Protein AF-A0A7J8QQ88-F1 (afdb_monomer_lite)

InterPro domains:
  IPR008930 Terpenoid cyclases/protein prenyltransferase alpha-alpha toroid [SSF48239] (1-37)
  IPR018333 Squalene cyclase [PTHR11764] (1-37)

Organism: Gossypium raimondii (NCBI:txid29730)

Foldseek 3Di:
DVVCVVVVVCVVPCVVVVVVVVVVVVQQDPVRDGDDD

Radius of gyration: 12.02 Å; chains: 1; bounding box: 28×15×30 Å

Sequence (37 aa):
MLALIESGQADRDPTPLHRAAKVLLNSQLDNGDFPQQ

pLDDT: mean 96.49, std 2.9, range [81.75, 98.19]

Structure (mmCIF, N/CA/C/O backbone):
data_AF-A0A7J8QQ88-F1
#
_entry.id   AF-A0A7J8QQ88-F1
#
loop_
_atom_site.group_PDB
_atom_site.id
_atom_site.type_symbol
_atom_site.label_atom_id
_atom_site.label_alt_id
_atom_site.label_comp_id
_atom_site.label_asym_id
_atom_site.label_entity_id
_atom_site.label_seq_id
_atom_site.pdbx_PDB_ins_code
_atom_site.Cartn_x
_atom_site.Cartn_y
_atom_site.Cartn_z
_atom_site.occupancy
_atom_site.B_iso_or_equiv
_atom_site.auth_seq_id
_atom_site.auth_comp_id
_atom_site.auth_asym_id
_atom_site.auth_atom_id
_atom_site.pdbx_PDB_model_num
ATOM 1 N N . MET A 1 1 ? 1.829 -3.629 5.351 1.00 89.44 1 MET A N 1
ATOM 2 C CA . MET A 1 1 ? 0.464 -3.326 4.861 1.00 89.44 1 MET A CA 1
ATOM 3 C C . MET A 1 1 ? -0.529 -4.421 5.232 1.00 89.44 1 MET A C 1
ATOM 5 O O . MET A 1 1 ? -1.522 -4.089 5.853 1.00 89.44 1 MET A O 1
ATOM 9 N N . LEU A 1 2 ? -0.242 -5.699 4.948 1.00 95.62 2 LEU A N 1
ATOM 10 C CA . LEU A 1 2 ? -1.142 -6.825 5.262 1.00 95.62 2 LEU A CA 1
ATOM 11 C C . LEU A 1 2 ? -1.594 -6.878 6.731 1.00 95.62 2 LEU A C 1
ATOM 13 O O . LEU A 1 2 ? -2.789 -6.886 6.975 1.00 95.62 2 LEU A O 1
ATOM 17 N N . ALA A 1 3 ? -0.671 -6.778 7.693 1.00 97.06 3 ALA A N 1
ATOM 18 C CA . ALA A 1 3 ? -1.024 -6.764 9.119 1.00 97.06 3 ALA A CA 1
ATOM 19 C C . ALA A 1 3 ? -1.955 -5.599 9.519 1.00 97.06 3 ALA A C 1
ATOM 21 O O . ALA A 1 3 ? -2.778 -5.749 10.409 1.00 97.06 3 ALA A O 1
ATOM 22 N N . LEU A 1 4 ? -1.852 -4.443 8.847 1.00 96.06 4 LEU A N 1
ATOM 23 C CA . LEU A 1 4 ? -2.753 -3.308 9.078 1.00 96.06 4 LEU A CA 1
ATOM 24 C C . LEU A 1 4 ? -4.144 -3.575 8.486 1.00 96.06 4 LEU A C 1
ATOM 26 O O . LEU A 1 4 ? -5.150 -3.202 9.075 1.00 96.06 4 LEU A O 1
ATOM 30 N N . ILE A 1 5 ? -4.213 -4.224 7.322 1.00 96.88 5 ILE A N 1
ATOM 31 C CA . ILE A 1 5 ? -5.489 -4.637 6.725 1.00 96.88 5 ILE A CA 1
ATOM 32 C C . ILE A 1 5 ? -6.170 -5.660 7.640 1.00 96.88 5 ILE A C 1
ATOM 34 O O . ILE A 1 5 ? -7.332 -5.488 7.991 1.00 96.88 5 ILE A O 1
ATOM 38 N N . GLU A 1 6 ? -5.424 -6.674 8.079 1.00 97.75 6 GLU A N 1
ATOM 39 C CA . GLU A 1 6 ? -5.906 -7.720 8.982 1.00 97.75 6 GLU A CA 1
ATOM 40 C C . GLU A 1 6 ? -6.373 -7.157 10.331 1.00 97.75 6 GLU A C 1
ATOM 42 O O . GLU A 1 6 ? -7.391 -7.592 10.863 1.00 97.75 6 GLU A O 1
ATOM 47 N N . SER A 1 7 ? -5.698 -6.132 10.859 1.00 96.94 7 SER A N 1
ATOM 48 C CA . SER A 1 7 ? -6.096 -5.481 12.110 1.00 96.94 7 SER A CA 1
ATOM 49 C C . SER A 1 7 ? -7.265 -4.494 11.966 1.00 96.94 7 SER A C 1
ATOM 51 O O . SER A 1 7 ? -7.512 -3.724 12.895 1.00 96.94 7 SER A O 1
ATOM 53 N N . GLY A 1 8 ? -7.944 -4.439 10.814 1.00 96.81 8 GLY A N 1
ATOM 54 C CA . GLY A 1 8 ? -9.071 -3.525 10.586 1.00 96.81 8 GLY A CA 1
ATOM 55 C C . GLY A 1 8 ? -8.664 -2.049 10.548 1.00 96.81 8 GLY A C 1
ATOM 56 O O . GLY A 1 8 ? -9.464 -1.164 10.854 1.00 96.81 8 GLY A O 1
ATOM 57 N N . GLN A 1 9 ? -7.411 -1.749 10.187 1.00 97.50 9 GLN A N 1
ATOM 58 C CA . GLN A 1 9 ? -6.913 -0.372 10.168 1.00 97.50 9 GLN A CA 1
ATOM 59 C C . GLN A 1 9 ? -7.712 0.510 9.199 1.00 97.50 9 GLN A C 1
ATOM 61 O O . GLN A 1 9 ? -7.823 1.704 9.442 1.00 97.50 9 GLN A O 1
ATOM 66 N N . ALA A 1 10 ? -8.307 -0.064 8.148 1.00 96.62 10 ALA A N 1
ATOM 67 C CA . ALA A 1 10 ? -9.157 0.661 7.205 1.00 96.62 10 ALA A CA 1
ATOM 68 C C . ALA A 1 10 ? -10.345 1.363 7.886 1.00 96.62 10 ALA A C 1
ATOM 70 O O . ALA A 1 10 ? -10.622 2.517 7.569 1.00 96.62 10 ALA A O 1
ATOM 71 N N . ASP A 1 11 ? -10.984 0.699 8.852 1.00 97.38 11 ASP A N 1
ATOM 72 C CA . ASP A 1 11 ? -12.147 1.233 9.570 1.00 97.38 11 ASP A CA 1
ATOM 73 C C . ASP A 1 11 ? -11.742 2.187 10.702 1.00 97.38 11 ASP A C 1
ATOM 75 O O . ASP A 1 11 ? -12.487 3.099 11.057 1.00 97.38 11 ASP A O 1
ATOM 79 N N . ARG A 1 12 ? -10.550 1.986 11.280 1.00 96.94 12 ARG A N 1
ATOM 80 C CA . ARG A 1 12 ? -10.036 2.802 12.388 1.00 96.94 12 ARG A CA 1
ATOM 81 C C . ARG A 1 12 ? -9.389 4.105 11.922 1.00 96.94 12 ARG A C 1
ATOM 83 O O . ARG A 1 12 ? -9.684 5.167 12.461 1.00 96.94 12 ARG A O 1
ATOM 90 N N . ASP A 1 13 ? -8.447 4.005 10.993 1.00 97.62 13 ASP A N 1
ATOM 91 C CA . ASP A 1 13 ? -7.798 5.132 10.323 1.00 97.62 13 ASP A CA 1
ATOM 92 C C . ASP A 1 13 ? -7.165 4.633 9.012 1.00 97.62 13 ASP A C 1
ATOM 94 O O . ASP A 1 13 ? -6.107 3.993 9.052 1.00 97.62 13 ASP A O 1
ATOM 98 N N . PRO A 1 14 ? -7.747 4.954 7.845 1.00 97.31 14 PRO A N 1
ATOM 99 C CA . PRO A 1 14 ? -7.245 4.493 6.554 1.00 97.31 14 PRO A CA 1
ATOM 100 C C . PRO A 1 14 ? -5.954 5.203 6.111 1.00 97.31 14 PRO A C 1
ATOM 102 O O . PRO A 1 14 ? -5.309 4.772 5.150 1.00 97.31 14 PRO A O 1
ATOM 105 N N . THR A 1 15 ? -5.531 6.275 6.792 1.00 97.88 15 THR A N 1
ATOM 106 C CA . THR A 1 15 ? -4.380 7.103 6.392 1.00 97.88 15 THR A CA 1
ATOM 107 C C . THR A 1 15 ? -3.085 6.306 6.182 1.00 97.88 15 THR A C 1
ATOM 109 O O . THR A 1 15 ? -2.420 6.523 5.162 1.00 97.88 15 THR A O 1
ATOM 112 N N . PRO A 1 16 ? -2.688 5.367 7.066 1.00 96.88 16 PRO A N 1
ATOM 113 C CA . PRO A 1 16 ? -1.479 4.572 6.873 1.00 96.88 16 PRO A CA 1
ATOM 114 C C . PRO A 1 16 ? -1.561 3.662 5.642 1.00 96.88 16 PRO A C 1
ATOM 116 O O . PRO A 1 16 ? -0.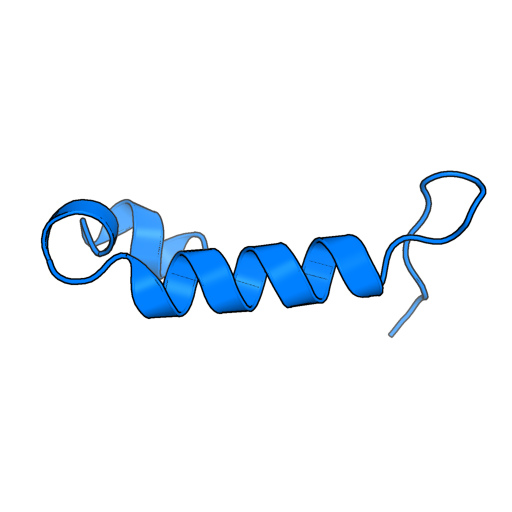559 3.496 4.947 1.00 96.88 16 PRO A O 1
ATOM 119 N N . LEU A 1 17 ? -2.745 3.121 5.332 1.00 97.94 17 LEU A N 1
ATOM 120 C CA . LEU A 1 17 ? -2.965 2.286 4.148 1.00 97.94 17 LEU A CA 1
ATOM 121 C C . LEU A 1 17 ? -2.859 3.118 2.865 1.00 97.94 17 LEU A C 1
ATOM 123 O O . LEU A 1 17 ? -2.135 2.732 1.951 1.00 97.94 17 LEU A O 1
ATOM 127 N N . HIS A 1 18 ? -3.484 4.298 2.822 1.00 97.38 18 HIS A N 1
ATOM 128 C CA . HIS A 1 18 ? -3.389 5.207 1.674 1.00 97.38 18 HIS A CA 1
ATOM 129 C C . HIS A 1 18 ? -1.960 5.686 1.418 1.00 97.38 18 HIS A C 1
ATOM 131 O O . HIS A 1 18 ? -1.513 5.733 0.272 1.00 97.38 18 HIS A O 1
ATOM 137 N N . ARG A 1 19 ? -1.218 6.029 2.477 1.00 97.62 19 ARG A N 1
ATOM 138 C CA . ARG A 1 19 ? 0.194 6.420 2.349 1.00 97.62 19 ARG A CA 1
ATOM 139 C C . ARG A 1 19 ? 1.026 5.285 1.772 1.00 97.62 19 ARG A C 1
ATOM 141 O O . ARG A 1 19 ? 1.822 5.517 0.869 1.00 97.62 19 ARG A O 1
ATOM 148 N N . ALA A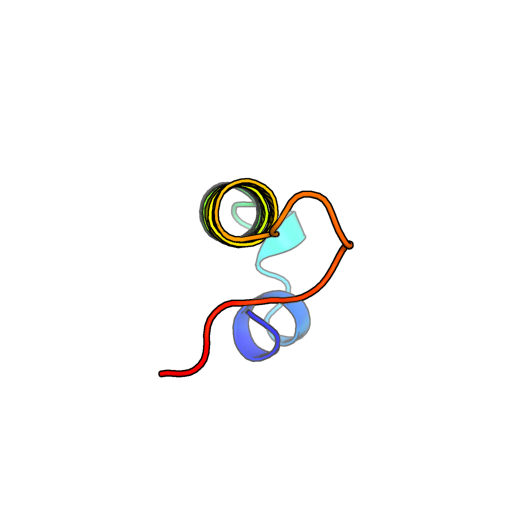 1 20 ? 0.817 4.069 2.262 1.00 96.88 20 ALA A N 1
ATOM 149 C CA . ALA A 1 20 ? 1.546 2.908 1.789 1.00 96.88 20 ALA A CA 1
ATOM 150 C C . ALA A 1 20 ? 1.178 2.555 0.331 1.00 96.88 20 ALA A C 1
ATOM 152 O O . ALA A 1 20 ? 2.071 2.280 -0.466 1.00 96.88 20 ALA A O 1
ATOM 153 N N . ALA A 1 21 ? -0.099 2.670 -0.052 1.00 97.38 21 ALA A N 1
ATOM 154 C CA . ALA A 1 21 ? -0.542 2.532 -1.440 1.00 97.38 21 ALA A CA 1
ATOM 155 C C . ALA A 1 21 ? 0.087 3.593 -2.359 1.00 97.38 21 ALA A C 1
ATOM 157 O O . ALA A 1 21 ? 0.573 3.264 -3.437 1.00 97.38 21 ALA A O 1
ATOM 158 N N . LYS A 1 22 ? 0.155 4.855 -1.914 1.00 98.19 22 LYS A N 1
ATOM 159 C CA . LYS A 1 22 ? 0.821 5.932 -2.660 1.00 98.19 22 LYS A CA 1
ATOM 160 C C . LYS A 1 22 ? 2.308 5.648 -2.882 1.00 98.19 22 LYS A C 1
ATOM 162 O O . LYS A 1 22 ? 2.808 5.908 -3.969 1.00 98.19 22 LYS A O 1
ATOM 167 N N . VAL A 1 23 ? 3.010 5.124 -1.874 1.00 97.00 23 VAL A N 1
ATOM 168 C CA . VAL A 1 23 ? 4.422 4.732 -2.020 1.00 97.00 23 VAL A CA 1
ATOM 169 C C . VAL A 1 23 ? 4.566 3.628 -3.063 1.00 97.00 23 VAL A C 1
ATOM 171 O O . VAL A 1 23 ? 5.382 3.783 -3.960 1.00 97.00 23 VAL A O 1
ATOM 174 N N . LEU A 1 24 ? 3.742 2.574 -3.005 1.00 96.44 24 LEU A N 1
ATOM 175 C CA . LEU A 1 24 ? 3.775 1.506 -4.011 1.00 96.44 24 LEU A CA 1
ATOM 176 C C . LEU A 1 24 ? 3.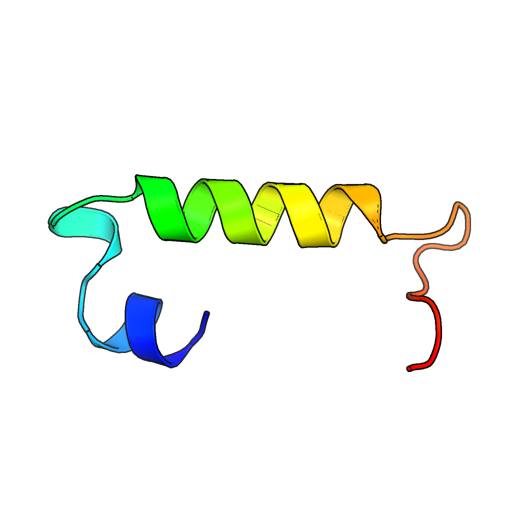533 2.041 -5.426 1.00 96.44 24 LEU A C 1
ATOM 178 O O . LEU A 1 24 ? 4.321 1.760 -6.319 1.00 96.44 24 LEU A O 1
ATOM 182 N N . LEU A 1 25 ? 2.491 2.851 -5.622 1.00 97.19 25 LEU A N 1
ATOM 183 C CA . LEU A 1 25 ? 2.189 3.437 -6.932 1.00 97.19 25 LEU A CA 1
ATOM 184 C C . LEU A 1 25 ? 3.352 4.280 -7.465 1.00 97.19 25 LEU A C 1
ATOM 186 O O . LEU A 1 25 ? 3.689 4.191 -8.637 1.00 97.19 25 LEU A O 1
ATOM 190 N N . ASN A 1 26 ? 3.997 5.061 -6.598 1.00 98.06 26 ASN A N 1
ATOM 191 C CA . ASN A 1 26 ? 5.137 5.892 -6.980 1.00 98.06 26 ASN A CA 1
ATOM 192 C C . ASN A 1 26 ? 6.425 5.095 -7.234 1.00 98.06 26 ASN A C 1
ATOM 194 O O . ASN A 1 26 ? 7.368 5.640 -7.802 1.00 98.06 26 ASN A O 1
ATOM 198 N N . SER A 1 27 ? 6.505 3.854 -6.759 1.00 97.00 27 SER A N 1
ATOM 199 C CA . SER A 1 27 ? 7.655 2.975 -6.969 1.00 97.00 27 SER A CA 1
ATOM 200 C C . SER A 1 27 ? 7.502 2.079 -8.195 1.00 97.00 27 SER A C 1
ATOM 202 O O . SER A 1 27 ? 8.468 1.416 -8.558 1.00 97.00 27 SER A O 1
ATOM 204 N N . GLN A 1 28 ? 6.325 2.039 -8.821 1.00 97.81 28 GLN A N 1
ATOM 205 C CA . GLN A 1 28 ? 6.106 1.255 -10.029 1.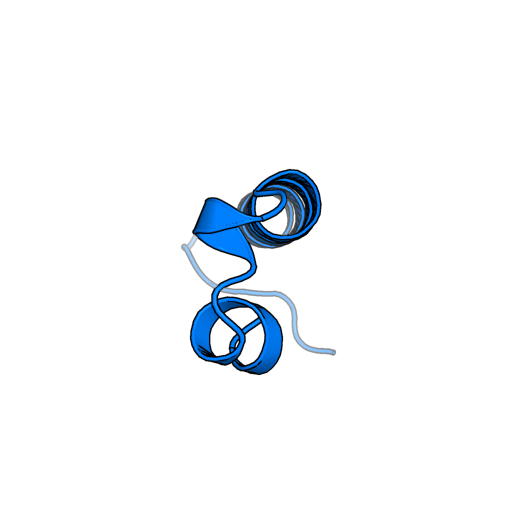00 97.81 28 GLN A CA 1
ATOM 206 C C . GLN A 1 28 ? 6.829 1.900 -11.220 1.00 97.81 28 GLN A C 1
ATOM 208 O O . GLN A 1 28 ? 6.720 3.104 -11.452 1.00 97.81 28 GLN A O 1
ATOM 213 N N . LEU A 1 29 ? 7.582 1.095 -11.965 1.00 98.12 29 LEU A N 1
ATOM 214 C CA . LEU A 1 29 ? 8.246 1.492 -13.203 1.00 98.12 29 LEU A CA 1
ATOM 215 C C . LEU A 1 29 ? 7.235 1.550 -14.360 1.00 98.12 29 LEU A C 1
ATOM 217 O O . LEU A 1 29 ? 6.169 0.938 -14.297 1.00 98.12 29 LEU 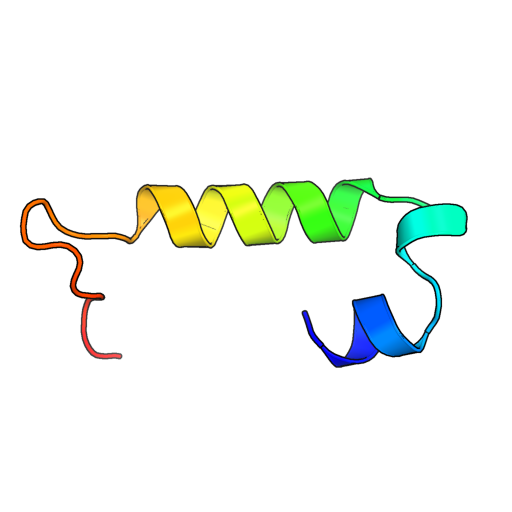A O 1
ATOM 221 N N . ASP A 1 30 ? 7.593 2.211 -15.464 1.00 97.50 30 ASP A N 1
ATOM 222 C CA . ASP A 1 30 ? 6.718 2.341 -16.646 1.00 97.50 30 ASP A CA 1
ATOM 223 C C . ASP A 1 30 ? 6.291 0.985 -17.241 1.00 97.50 30 ASP A C 1
ATOM 225 O O . ASP A 1 30 ? 5.230 0.867 -17.851 1.00 97.50 30 ASP A O 1
ATOM 229 N N . ASN A 1 31 ? 7.106 -0.058 -17.055 1.00 97.31 31 ASN A N 1
ATOM 230 C CA . ASN A 1 31 ? 6.808 -1.424 -17.495 1.00 97.31 31 ASN A CA 1
ATOM 231 C C . ASN A 1 31 ? 5.9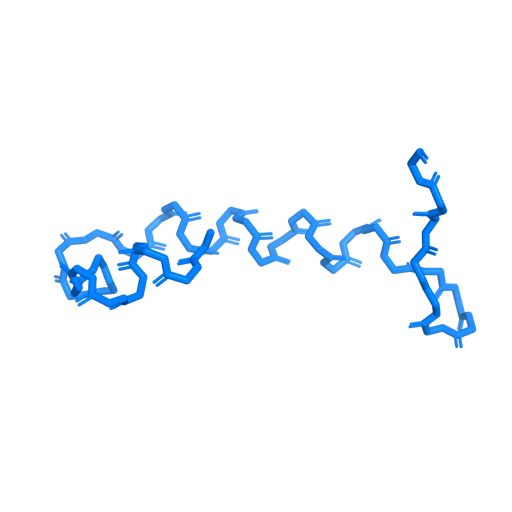27 -2.211 -16.503 1.00 97.31 31 ASN A C 1
ATOM 233 O O . ASN A 1 31 ? 5.664 -3.392 -16.727 1.00 97.31 31 ASN A O 1
ATOM 237 N N . GLY A 1 32 ? 5.488 -1.580 -15.413 1.00 97.19 32 GLY A N 1
ATOM 238 C CA . GLY A 1 32 ? 4.667 -2.181 -14.367 1.00 97.19 32 GLY A CA 1
ATOM 239 C C . GLY A 1 32 ? 5.444 -2.959 -13.303 1.00 97.19 32 GLY A C 1
ATOM 240 O O . GLY A 1 32 ? 4.820 -3.417 -12.343 1.00 97.19 32 GLY A O 1
ATOM 241 N N . ASP A 1 33 ? 6.762 -3.092 -13.451 1.00 97.62 33 ASP A N 1
ATOM 242 C CA . ASP A 1 33 ? 7.630 -3.771 -12.492 1.00 97.62 33 ASP A CA 1
ATOM 243 C C . ASP A 1 33 ? 7.979 -2.862 -11.303 1.00 97.62 33 ASP A C 1
ATOM 245 O O . ASP A 1 33 ? 7.692 -1.661 -11.299 1.00 97.62 33 ASP A O 1
ATOM 249 N N . PHE A 1 34 ? 8.610 -3.436 -10.286 1.00 97.50 34 PHE A N 1
ATOM 250 C CA . PHE A 1 34 ? 9.096 -2.718 -9.115 1.00 97.50 34 PHE A CA 1
ATOM 251 C C . PHE A 1 34 ? 10.625 -2.800 -9.026 1.00 97.50 34 PHE A C 1
ATOM 253 O O . PHE A 1 34 ? 11.214 -3.826 -9.368 1.00 97.50 34 PHE A O 1
ATOM 260 N N . PRO A 1 35 ? 11.298 -1.743 -8.540 1.00 97.00 35 PRO A N 1
ATOM 261 C CA . PRO A 1 35 ? 12.737 -1.773 -8.328 1.00 97.00 35 PRO A CA 1
ATOM 262 C C . PRO A 1 35 ? 13.108 -2.844 -7.294 1.00 97.00 35 PRO A C 1
ATOM 264 O O . PRO A 1 35 ? 12.454 -2.985 -6.259 1.00 97.00 35 PRO A O 1
ATOM 267 N N . GLN A 1 36 ? 14.184 -3.579 -7.570 1.00 92.69 36 GLN A N 1
ATOM 268 C CA . GLN A 1 36 ? 14.769 -4.525 -6.620 1.00 92.69 36 GLN A CA 1
ATOM 269 C C . GLN A 1 36 ? 15.363 -3.775 -5.423 1.00 92.69 36 GLN A C 1
ATOM 271 O O . GLN A 1 36 ? 15.920 -2.686 -5.581 1.00 92.69 36 GLN A O 1
ATOM 276 N N . GLN A 1 37 ? 15.214 -4.361 -4.233 1.00 81.75 37 GLN A N 1
ATOM 277 C CA . GLN A 1 37 ? 15.776 -3.848 -2.981 1.00 81.75 37 GLN A CA 1
ATOM 278 C C . GLN A 1 37 ? 17.084 -4.544 -2.623 1.00 81.75 37 GLN A C 1
ATOM 280 O O . GLN A 1 37 ? 17.214 -5.746 -2.951 1.00 81.75 37 GLN A O 1
#

Secondary structure (DSSP, 8-state):
-HHHHHTTHHHH--HHHHHHHHHHHHH--TTS-----